Protein AF-A0A3D2XJC6-F1 (afdb_monomer)

Foldseek 3Di:
DPPPDDDDPDLVVVLVVLLPDAQVVHDDDDDDPDCSNPRDVVVSVVSHD

pLDDT: mean 90.17, std 4.99, range [70.0, 95.88]

Secondary structure (DSSP, 8-state):
--TT----SSHHHHHHHHHHS--TT-------SS-TTT--HHHHHHHH-

Structure (mmCIF, N/CA/C/O backbone):
data_AF-A0A3D2XJC6-F1
#
_entry.id   AF-A0A3D2XJC6-F1
#
loop_
_atom_site.group_PDB
_atom_site.id
_atom_site.type_symbol
_atom_site.label_atom_id
_atom_site.label_alt_id
_atom_site.label_comp_id
_atom_site.label_asym_id
_atom_site.label_entity_id
_atom_site.label_seq_id
_atom_site.pdbx_PDB_ins_code
_atom_site.Cartn_x
_atom_site.Cartn_y
_atom_site.Cartn_z
_atom_site.occupancy
_atom_site.B_iso_or_equiv
_atom_site.auth_seq_id
_atom_site.auth_comp_id
_atom_site.auth_asym_id
_atom_site.auth_atom_id
_atom_site.pdbx_PDB_model_num
ATOM 1 N N . GLU A 1 1 ? -4.425 -19.989 -7.061 1.00 76.00 1 GL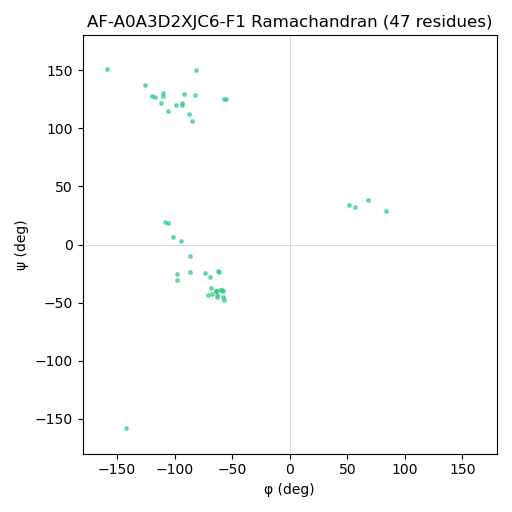U A N 1
ATOM 2 C CA . GLU A 1 1 ? -4.289 -18.599 -6.574 1.00 76.00 1 GLU A CA 1
ATOM 3 C C . GLU A 1 1 ? -4.781 -18.544 -5.136 1.00 76.00 1 GLU A C 1
ATOM 5 O O . GLU A 1 1 ? -5.719 -19.266 -4.816 1.00 76.00 1 GLU A O 1
ATOM 10 N N . HIS A 1 2 ? -4.128 -17.785 -4.253 1.00 90.00 2 HIS A N 1
ATOM 11 C CA . HIS A 1 2 ? -4.616 -17.639 -2.881 1.00 90.00 2 HIS A CA 1
ATOM 12 C C . HIS A 1 2 ? -5.710 -16.558 -2.866 1.00 90.00 2 HIS A C 1
ATOM 14 O O . HIS A 1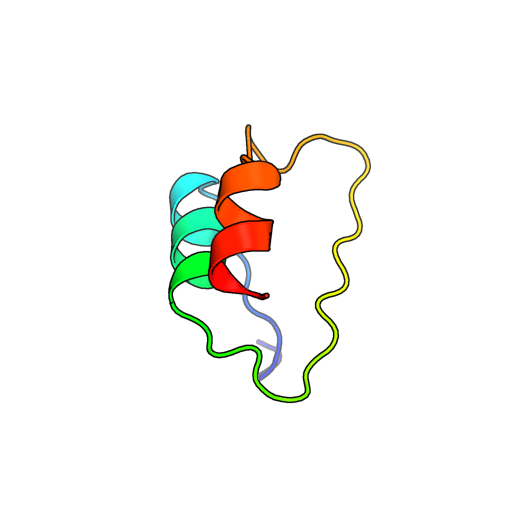 2 ? -5.450 -15.463 -3.360 1.00 90.00 2 HIS A O 1
ATOM 20 N N . PRO A 1 3 ? -6.902 -16.806 -2.295 1.00 91.81 3 PRO A N 1
ATOM 21 C CA . PRO A 1 3 ? -8.054 -15.903 -2.429 1.00 91.81 3 PRO A CA 1
ATOM 22 C C . PRO A 1 3 ? -7.813 -14.501 -1.848 1.00 91.81 3 PRO A C 1
ATOM 24 O O . PRO A 1 3 ? -8.429 -13.532 -2.280 1.00 91.81 3 PRO A O 1
ATOM 27 N N . ASN A 1 4 ? -6.876 -14.388 -0.902 1.00 92.00 4 ASN A N 1
ATOM 28 C CA . ASN A 1 4 ? -6.518 -13.126 -0.249 1.00 92.00 4 ASN A CA 1
ATOM 29 C C . ASN A 1 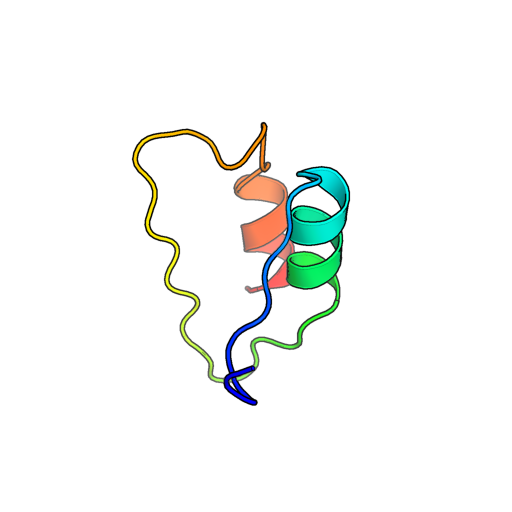4 ? -5.222 -12.501 -0.792 1.00 92.00 4 ASN A C 1
ATOM 31 O O . ASN A 1 4 ? -4.726 -11.538 -0.214 1.00 92.00 4 ASN A O 1
ATOM 35 N N . LEU A 1 5 ? -4.641 -13.058 -1.858 1.00 93.62 5 LEU A N 1
ATOM 36 C CA . LEU A 1 5 ? -3.431 -12.525 -2.479 1.00 93.62 5 LEU A CA 1
ATOM 37 C C . LEU A 1 5 ? -3.793 -11.838 -3.795 1.00 93.62 5 LEU A C 1
ATOM 39 O O . LEU A 1 5 ? -4.215 -12.491 -4.745 1.00 93.62 5 LEU A O 1
ATOM 43 N N . LYS A 1 6 ? -3.590 -10.521 -3.854 1.00 93.25 6 LYS A N 1
ATOM 44 C CA . LYS A 1 6 ? -3.701 -9.732 -5.085 1.00 93.25 6 LYS A CA 1
ATOM 45 C C . LYS A 1 6 ? -2.308 -9.280 -5.502 1.00 93.25 6 LYS A C 1
ATOM 47 O O . LYS A 1 6 ? -1.584 -8.714 -4.688 1.00 93.25 6 LYS A O 1
ATOM 52 N N . ILE A 1 7 ? -1.940 -9.541 -6.753 1.00 94.50 7 ILE A N 1
ATOM 53 C CA . ILE A 1 7 ? -0.639 -9.170 -7.316 1.00 94.50 7 ILE A CA 1
ATOM 54 C C . ILE A 1 7 ? -0.861 -8.051 -8.329 1.00 94.50 7 ILE A C 1
ATOM 56 O O . ILE A 1 7 ? -1.710 -8.170 -9.208 1.00 94.50 7 ILE A O 1
ATOM 60 N N . TYR A 1 8 ? -0.076 -6.983 -8.210 1.00 95.00 8 TYR A N 1
ATOM 61 C CA . TYR A 1 8 ? -0.043 -5.874 -9.157 1.00 95.00 8 TYR A CA 1
ATOM 62 C C . TYR A 1 8 ? 1.364 -5.771 -9.739 1.00 95.00 8 TYR A C 1
ATOM 64 O O . TYR A 1 8 ? 2.336 -5.716 -8.987 1.00 95.00 8 TYR A O 1
ATOM 72 N N . THR A 1 9 ? 1.474 -5.748 -11.066 1.00 95.25 9 THR A N 1
ATOM 73 C CA . THR A 1 9 ? 2.741 -5.496 -11.777 1.00 95.25 9 THR A CA 1
ATOM 74 C C . THR A 1 9 ? 2.866 -4.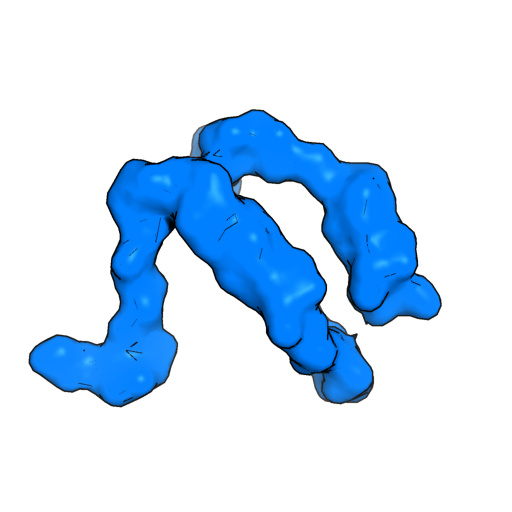041 -12.214 1.00 95.25 9 THR A C 1
ATOM 76 O O . THR A 1 9 ? 3.974 -3.530 -12.326 1.00 95.25 9 THR A O 1
ATOM 79 N N . GLU A 1 10 ? 1.730 -3.362 -12.396 1.00 95.50 10 GLU A N 1
ATOM 80 C CA . GLU A 1 10 ? 1.664 -1.953 -12.769 1.00 95.50 10 GLU A CA 1
ATOM 81 C C . GLU A 1 10 ? 1.539 -1.062 -11.525 1.00 95.50 10 GLU A C 1
ATOM 83 O O . GLU A 1 10 ? 0.561 -1.194 -10.775 1.00 95.50 10 GLU A O 1
ATOM 88 N N . PRO A 1 11 ? 2.470 -0.114 -11.301 1.00 94.00 11 PRO A N 1
ATOM 89 C CA . PRO A 1 11 ? 2.432 0.756 -10.130 1.00 94.00 11 PRO A CA 1
ATOM 90 C C . PRO A 1 11 ? 1.142 1.566 -10.000 1.00 94.00 11 PRO A C 1
ATOM 92 O O . PRO A 1 11 ? 0.608 1.693 -8.902 1.00 94.00 11 PRO A O 1
ATOM 95 N N . LEU A 1 12 ? 0.610 2.081 -11.114 1.00 94.19 12 LEU A N 1
ATOM 96 C CA . LEU A 1 12 ? -0.620 2.877 -11.101 1.00 94.19 12 LEU A CA 1
ATOM 97 C C . LEU A 1 12 ? -1.827 2.054 -10.638 1.00 94.19 12 LEU A C 1
ATOM 99 O O . LEU A 1 12 ? -2.607 2.534 -9.824 1.00 94.19 12 LEU A O 1
ATOM 103 N N . ALA A 1 13 ? -1.928 0.788 -11.056 1.00 95.88 13 ALA A N 1
ATOM 104 C CA . ALA A 1 13 ? -3.007 -0.096 -10.621 1.00 95.88 13 ALA A CA 1
ATOM 105 C C . ALA A 1 13 ? -2.948 -0.374 -9.109 1.00 95.88 13 ALA A C 1
ATOM 107 O O . ALA A 1 13 ? -3.980 -0.369 -8.437 1.00 95.88 13 ALA A O 1
ATOM 108 N N . PHE A 1 14 ? -1.744 -0.562 -8.554 1.00 94.56 14 PHE A N 1
ATOM 109 C CA . PHE A 1 14 ? -1.562 -0.690 -7.106 1.00 94.56 14 PHE A CA 1
ATOM 110 C C . PHE A 1 14 ? -1.964 0.593 -6.365 1.00 94.56 14 PHE A C 1
ATOM 112 O O . PHE A 1 14 ? -2.674 0.535 -5.360 1.00 94.56 14 PHE A O 1
ATOM 119 N N . GLN A 1 15 ? -1.544 1.756 -6.869 1.00 92.38 15 GLN A N 1
ATOM 120 C CA . GLN A 1 15 ? -1.888 3.045 -6.269 1.00 92.38 15 GLN A CA 1
ATOM 121 C C . GLN A 1 15 ? -3.397 3.303 -6.298 1.00 92.38 15 GLN A C 1
ATOM 123 O O . GLN A 1 15 ? -3.956 3.743 -5.297 1.00 92.38 15 GLN A O 1
ATOM 128 N N . ASP A 1 16 ? -4.069 3.007 -7.406 1.00 93.44 16 ASP A N 1
ATOM 129 C CA . ASP A 1 16 ? -5.517 3.180 -7.519 1.00 93.44 16 ASP A CA 1
ATOM 130 C C . ASP A 1 16 ? -6.274 2.199 -6.624 1.00 93.44 16 ASP A C 1
ATOM 132 O O . ASP A 1 16 ? -7.241 2.593 -5.969 1.00 93.44 16 ASP A O 1
ATOM 136 N N . PHE A 1 17 ? -5.789 0.960 -6.497 1.00 93.69 17 PHE A N 1
ATOM 137 C CA . PHE A 1 17 ? -6.339 0.004 -5.541 1.00 93.69 17 PHE A CA 1
ATOM 138 C C . PHE A 1 17 ? -6.302 0.552 -4.111 1.00 93.69 17 PHE A C 1
ATOM 140 O O . PHE A 1 17 ? -7.328 0.504 -3.431 1.00 93.69 17 PHE A O 1
ATOM 147 N N . LEU A 1 18 ? -5.164 1.113 -3.676 1.00 92.88 18 LEU A N 1
ATOM 148 C CA . LEU A 1 18 ? -5.031 1.704 -2.341 1.00 92.88 18 LEU A CA 1
ATOM 149 C C . LEU A 1 18 ? -6.036 2.841 -2.110 1.00 92.88 18 LEU A C 1
ATOM 151 O O . LEU A 1 18 ? -6.590 2.932 -1.018 1.00 92.88 18 LEU A O 1
ATOM 155 N N . LYS A 1 19 ? -6.299 3.682 -3.116 1.00 89.12 19 LYS A N 1
ATOM 156 C CA . LYS A 1 19 ? -7.228 4.824 -2.999 1.00 89.12 19 LYS A CA 1
ATOM 157 C C . LYS A 1 19 ? -8.702 4.410 -2.961 1.00 89.12 19 LYS A C 1
ATOM 159 O O . LYS A 1 19 ? -9.528 5.160 -2.459 1.00 89.12 19 LYS A O 1
ATOM 164 N N . GLN A 1 20 ? -9.043 3.247 -3.515 1.00 90.69 20 GLN A N 1
ATOM 165 C CA . GLN A 1 20 ? -10.423 2.753 -3.589 1.00 90.69 20 GLN A CA 1
ATOM 166 C C . GLN A 1 20 ? -10.868 1.974 -2.342 1.00 90.69 20 GLN A C 1
ATOM 168 O O . GLN A 1 20 ? -12.048 1.645 -2.224 1.00 90.69 20 GLN A O 1
ATOM 173 N N . GLN A 1 21 ? -9.953 1.643 -1.425 1.00 89.88 21 GLN A N 1
ATOM 174 C CA . GLN A 1 21 ? -10.313 0.922 -0.204 1.00 89.88 21 GLN A CA 1
ATOM 175 C C . GLN A 1 21 ? -10.865 1.868 0.869 1.00 89.88 21 GLN A C 1
ATOM 177 O O . GLN A 1 21 ? -10.459 3.023 0.971 1.00 89.88 21 GLN A O 1
ATOM 182 N N . SER A 1 22 ? -11.749 1.345 1.721 1.00 88.31 22 SER A N 1
ATOM 183 C CA . SER A 1 22 ? -12.105 1.985 2.989 1.00 88.31 22 SER A CA 1
ATOM 184 C C . SER A 1 22 ? -11.192 1.462 4.094 1.00 88.31 22 SER A C 1
ATOM 186 O O . SER A 1 22 ? -11.055 0.251 4.263 1.00 88.31 22 SER A O 1
ATOM 188 N N . TYR A 1 23 ? -10.596 2.375 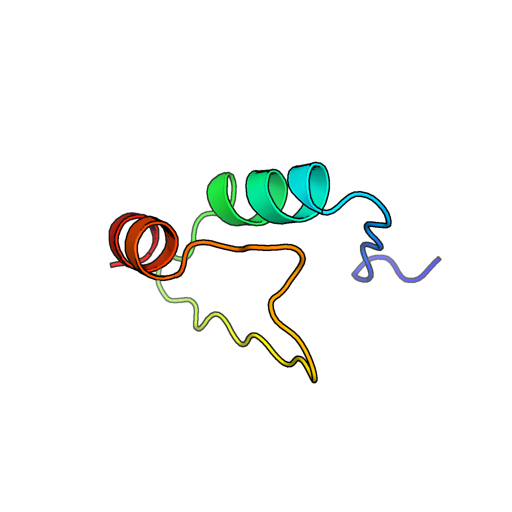4.858 1.00 90.31 23 TYR A N 1
ATOM 189 C CA . TYR A 1 23 ? -9.692 2.048 5.964 1.00 90.31 23 TYR A CA 1
ATOM 190 C C . TYR A 1 23 ? -10.309 2.318 7.341 1.00 90.31 23 TYR A C 1
ATOM 192 O O . TYR A 1 23 ? -9.593 2.435 8.335 1.00 90.31 23 TYR A O 1
ATOM 200 N N . THR A 1 24 ? -11.638 2.413 7.434 1.00 90.38 24 THR A N 1
ATOM 201 C CA . THR A 1 24 ? -12.321 2.617 8.716 1.00 90.38 24 THR A CA 1
ATOM 202 C C . THR A 1 24 ? -11.920 1.526 9.714 1.00 90.38 24 THR A C 1
ATOM 204 O O . THR A 1 24 ? -12.025 0.336 9.420 1.00 90.38 24 THR A O 1
ATOM 207 N N . ASN A 1 25 ? -11.438 1.942 10.891 1.00 91.12 25 ASN A N 1
ATOM 208 C CA . ASN A 1 25 ? -10.943 1.053 11.950 1.00 91.12 25 ASN A CA 1
ATOM 209 C C . ASN A 1 25 ? -9.902 0.018 11.462 1.00 91.12 25 ASN A C 1
ATOM 211 O O . ASN A 1 25 ? -9.877 -1.121 11.925 1.00 91.12 25 ASN A O 1
ATOM 215 N N . THR A 1 26 ? -9.067 0.401 10.493 1.00 90.81 26 THR A N 1
ATOM 216 C CA . THR A 1 26 ? -8.077 -0.478 9.863 1.00 90.81 26 THR A CA 1
ATOM 217 C C . THR A 1 26 ? -6.687 0.142 9.954 1.00 90.81 26 THR A C 1
ATOM 219 O O . THR A 1 26 ? -6.507 1.329 9.699 1.00 90.81 26 THR A O 1
ATOM 222 N N . ALA A 1 27 ? -5.680 -0.671 10.276 1.00 90.81 27 ALA A N 1
ATOM 223 C CA . ALA A 1 27 ? -4.279 -0.280 10.158 1.00 90.81 27 ALA A CA 1
ATOM 224 C C . ALA A 1 27 ? -3.733 -0.722 8.791 1.00 90.81 27 ALA A C 1
ATOM 226 O O . ALA A 1 27 ? -3.718 -1.915 8.485 1.00 90.81 27 ALA A O 1
ATOM 227 N N . LEU A 1 28 ? -3.269 0.227 7.974 1.00 91.31 28 LEU A N 1
ATOM 228 C CA . LEU A 1 28 ? -2.590 -0.069 6.712 1.00 91.31 28 LEU A CA 1
ATOM 229 C C . LEU A 1 28 ? -1.084 -0.253 6.957 1.00 91.31 28 LEU A C 1
ATOM 231 O O . LEU A 1 28 ? -0.382 0.705 7.276 1.00 91.31 28 LEU A O 1
ATOM 235 N N . LEU A 1 29 ? -0.584 -1.479 6.776 1.00 92.88 29 LEU A N 1
ATOM 236 C CA . LEU A 1 29 ? 0.845 -1.796 6.821 1.00 92.88 29 LEU A CA 1
ATOM 237 C C . LEU A 1 29 ? 1.412 -1.871 5.399 1.00 92.88 29 LEU A C 1
ATOM 239 O O . LEU A 1 29 ? 0.999 -2.710 4.602 1.00 92.88 29 LEU A O 1
ATOM 243 N N . LEU A 1 30 ? 2.393 -1.020 5.104 1.00 92.62 30 LEU A N 1
ATOM 244 C CA . LEU A 1 30 ? 3.143 -1.035 3.851 1.00 92.62 30 LEU A CA 1
ATOM 245 C C . LEU A 1 30 ? 4.590 -1.456 4.140 1.00 92.62 30 LEU A C 1
ATOM 247 O O . LEU A 1 30 ? 5.283 -0.803 4.919 1.00 92.62 30 LEU A O 1
ATOM 251 N N . MET A 1 31 ? 5.047 -2.539 3.510 1.00 91.81 31 MET A N 1
ATOM 252 C CA . MET A 1 31 ? 6.426 -3.027 3.599 1.00 91.81 31 MET A CA 1
ATOM 253 C C . MET A 1 31 ? 7.090 -2.970 2.226 1.00 91.81 31 MET A C 1
ATOM 255 O O . MET A 1 31 ? 6.562 -3.516 1.259 1.00 91.81 31 MET A O 1
ATOM 259 N N . SER A 1 32 ? 8.254 -2.326 2.132 1.00 89.19 32 SER A N 1
ATOM 260 C CA . SER A 1 32 ? 8.982 -2.190 0.870 1.00 89.19 32 SER A CA 1
ATOM 261 C C . SER A 1 32 ? 10.454 -1.892 1.102 1.00 89.19 32 SER A C 1
ATOM 263 O O . SER A 1 32 ? 10.824 -1.241 2.076 1.00 89.19 32 SER A O 1
ATOM 265 N N . SER A 1 33 ? 11.279 -2.336 0.157 1.00 89.81 33 SER A N 1
ATOM 266 C CA . SER A 1 33 ? 12.681 -1.939 -0.001 1.00 89.81 33 SER A CA 1
ATOM 267 C C . SER A 1 33 ? 12.875 -0.786 -1.006 1.00 89.81 33 SER A C 1
ATOM 269 O O . SER A 1 33 ? 14.005 -0.403 -1.289 1.00 89.81 33 SER A O 1
ATOM 271 N N . GLY A 1 34 ? 11.788 -0.243 -1.565 1.00 89.12 34 GLY A N 1
ATOM 272 C CA . GLY A 1 34 ? 11.738 0.883 -2.510 1.00 89.12 34 GLY A CA 1
ATOM 273 C C . GLY A 1 34 ? 10.535 1.816 -2.275 1.00 89.12 34 GLY A C 1
ATOM 2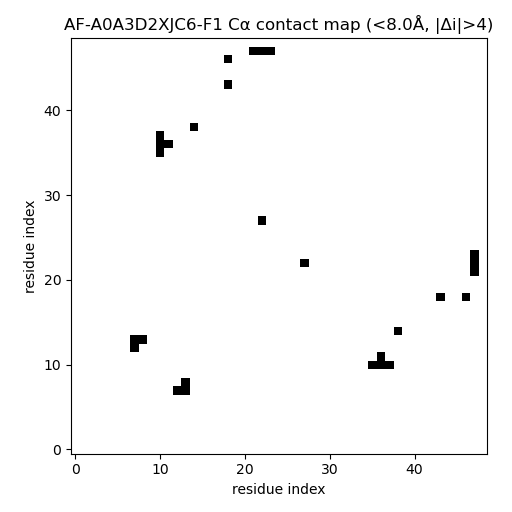74 O O . GLY A 1 34 ? 9.955 1.830 -1.191 1.00 89.12 34 GLY A O 1
ATOM 275 N N . ASN A 1 35 ? 10.121 2.586 -3.290 1.00 89.69 35 ASN A N 1
ATOM 276 C CA . ASN A 1 35 ? 9.131 3.674 -3.152 1.00 89.69 35 ASN A CA 1
ATOM 277 C C . ASN A 1 35 ? 7.720 3.381 -3.722 1.00 89.69 35 ASN A C 1
ATOM 279 O O . ASN A 1 35 ? 6.966 4.317 -3.985 1.00 89.69 35 ASN A O 1
ATOM 283 N N . TYR A 1 36 ? 7.368 2.108 -3.947 1.00 91.44 36 TYR A N 1
ATOM 284 C CA . TYR A 1 36 ? 6.066 1.685 -4.503 1.00 91.44 36 TYR A CA 1
ATOM 285 C C . TYR A 1 36 ? 5.726 2.307 -5.875 1.00 91.44 36 TYR A C 1
ATOM 287 O O . TYR A 1 36 ? 4.565 2.577 -6.182 1.00 91.44 36 TYR A O 1
ATOM 295 N N . GLY A 1 37 ? 6.749 2.570 -6.695 1.00 91.38 37 GLY A N 1
ATOM 296 C CA . GLY A 1 37 ? 6.584 3.192 -8.010 1.00 91.38 37 GLY A CA 1
ATOM 297 C C . GLY A 1 37 ? 6.132 4.650 -7.930 1.00 91.38 37 GLY A C 1
ATOM 298 O O . GLY A 1 37 ? 5.304 5.085 -8.726 1.00 91.38 37 GLY A O 1
ATOM 299 N N . GLY A 1 38 ? 6.663 5.394 -6.954 1.00 93.00 38 GLY A N 1
ATOM 300 C CA . GLY A 1 38 ? 6.384 6.821 -6.779 1.00 93.00 38 GLY A CA 1
ATOM 301 C C . GLY A 1 38 ? 5.093 7.125 -6.016 1.00 93.00 38 GLY A C 1
ATOM 302 O O . GLY A 1 38 ? 4.486 8.167 -6.249 1.00 93.00 38 GLY A O 1
ATOM 303 N N . LEU A 1 39 ? 4.664 6.232 -5.118 1.00 92.44 39 LEU A N 1
ATOM 304 C CA . LEU A 1 39 ? 3.492 6.460 -4.271 1.00 92.44 39 LEU A CA 1
ATOM 305 C C . LEU A 1 39 ? 3.659 7.746 -3.446 1.00 92.44 39 LEU A C 1
ATOM 307 O O . LEU A 1 39 ? 4.622 7.899 -2.692 1.00 92.44 39 LEU A O 1
ATOM 311 N N . ASN A 1 40 ? 2.687 8.651 -3.553 1.00 90.94 40 ASN A N 1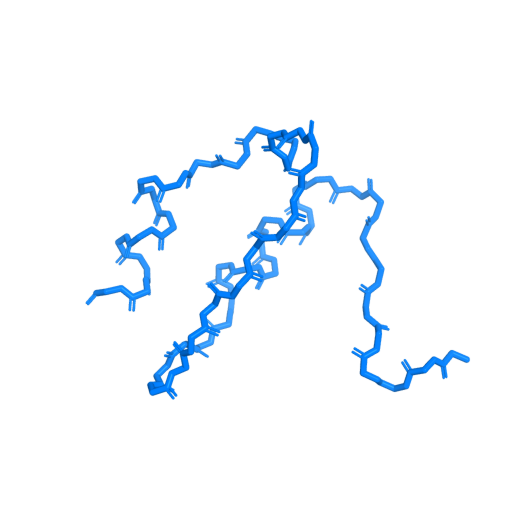
ATOM 312 C CA . ASN A 1 40 ? 2.637 9.861 -2.741 1.00 90.94 40 ASN A CA 1
ATOM 313 C C . ASN A 1 40 ? 1.966 9.568 -1.387 1.00 90.94 40 ASN A C 1
ATOM 315 O O . ASN A 1 40 ? 0.745 9.410 -1.301 1.00 90.94 40 ASN A O 1
ATOM 319 N N . PHE A 1 41 ? 2.770 9.514 -0.325 1.00 89.81 41 PHE A N 1
ATOM 320 C CA . PHE A 1 41 ? 2.292 9.233 1.030 1.00 89.81 41 PHE A CA 1
ATOM 321 C C . PHE A 1 41 ? 1.454 10.356 1.635 1.00 89.81 41 PHE A C 1
ATOM 323 O O . PHE A 1 41 ? 0.603 10.069 2.472 1.00 89.81 41 PHE A O 1
ATOM 330 N N . ASP A 1 42 ? 1.660 11.609 1.239 1.00 90.81 42 ASP A N 1
ATOM 331 C CA . ASP A 1 42 ? 0.878 12.722 1.779 1.00 90.81 42 ASP A CA 1
ATOM 332 C C . ASP A 1 42 ? -0.556 12.667 1.256 1.00 90.81 42 ASP A C 1
ATOM 334 O O . ASP A 1 42 ? -1.498 12.739 2.042 1.00 90.81 42 ASP A O 1
ATOM 338 N N . SER A 1 43 ? -0.730 12.390 -0.042 1.00 86.62 43 SER A N 1
ATOM 339 C CA . SER A 1 43 ? -2.057 12.127 -0.613 1.00 86.62 43 SER A CA 1
ATOM 340 C C . SER A 1 43 ? -2.731 10.909 0.024 1.00 86.62 43 SER A C 1
ATOM 342 O O . SER A 1 43 ? -3.934 10.939 0.265 1.00 86.62 43 SER A O 1
ATOM 344 N N . LEU A 1 44 ? -1.968 9.849 0.317 1.00 87.38 44 LEU A N 1
ATOM 345 C CA . LEU A 1 44 ? -2.498 8.642 0.953 1.00 87.38 44 LEU A CA 1
ATOM 346 C C . LEU A 1 44 ? -2.952 8.904 2.398 1.00 87.38 44 LEU A C 1
ATOM 348 O O . LEU A 1 44 ? -4.026 8.454 2.782 1.00 87.38 44 LEU A O 1
ATOM 352 N N . LYS A 1 45 ? -2.181 9.660 3.190 1.00 85.94 45 LYS A N 1
ATOM 353 C CA . LYS A 1 45 ? -2.557 10.022 4.568 1.00 85.94 45 LYS A CA 1
ATOM 354 C C . LYS A 1 45 ? -3.888 10.766 4.610 1.00 85.94 45 LYS A C 1
ATOM 356 O O . LYS A 1 45 ? -4.736 10.394 5.407 1.00 85.94 45 LYS A O 1
ATOM 361 N N . THR A 1 46 ? -4.094 11.745 3.726 1.00 85.44 46 THR A N 1
ATOM 362 C CA . THR A 1 46 ? -5.352 12.514 3.644 1.00 85.44 46 THR A CA 1
ATOM 363 C C . THR A 1 46 ? -6.571 11.658 3.287 1.00 85.44 46 THR A C 1
ATOM 365 O O . THR A 1 46 ? -7.693 12.052 3.569 1.00 85.44 46 THR A O 1
ATOM 368 N N . MET A 1 47 ? -6.384 10.500 2.647 1.00 78.50 47 MET A N 1
ATOM 369 C CA . MET A 1 47 ? -7.489 9.586 2.330 1.00 78.50 47 MET A CA 1
ATOM 370 C C . MET A 1 47 ? -7.814 8.617 3.473 1.00 78.50 47 MET A C 1
ATOM 372 O O . MET A 1 47 ? -8.914 8.072 3.513 1.00 78.50 47 MET A O 1
ATOM 376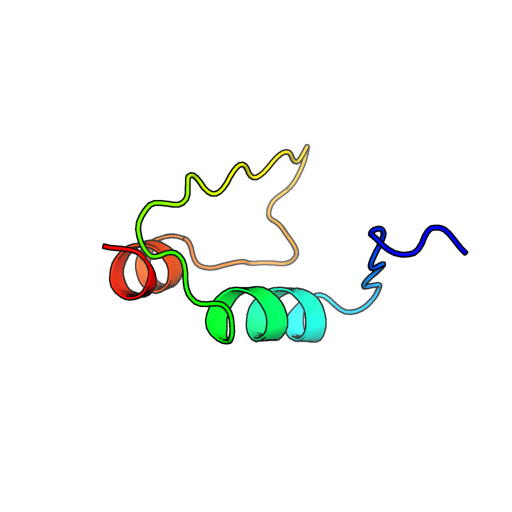 N N . ILE A 1 48 ? -6.851 8.358 4.361 1.00 78.69 48 ILE A N 1
ATOM 377 C CA . ILE A 1 48 ? -6.962 7.365 5.440 1.00 78.69 48 ILE A CA 1
ATOM 378 C C . ILE A 1 48 ? -7.341 8.018 6.779 1.00 78.69 48 ILE A C 1
ATOM 380 O O . ILE A 1 48 ? -7.983 7.365 7.601 1.00 78.69 48 ILE A O 1
ATOM 384 N N . MET A 1 49 ? -6.930 9.271 7.001 1.00 70.00 49 MET A N 1
ATOM 385 C CA . MET A 1 49 ? -7.147 10.056 8.226 1.00 70.00 49 MET A CA 1
ATOM 386 C C . MET A 1 49 ? -8.200 11.136 8.013 1.00 70.00 49 MET A C 1
ATOM 388 O O . MET A 1 49 ? -9.035 11.303 8.928 1.00 70.00 49 MET A O 1
#

Solvent-accessible surface area (backbone atoms only — not comparable to full-atom values): 3522 Å² total; p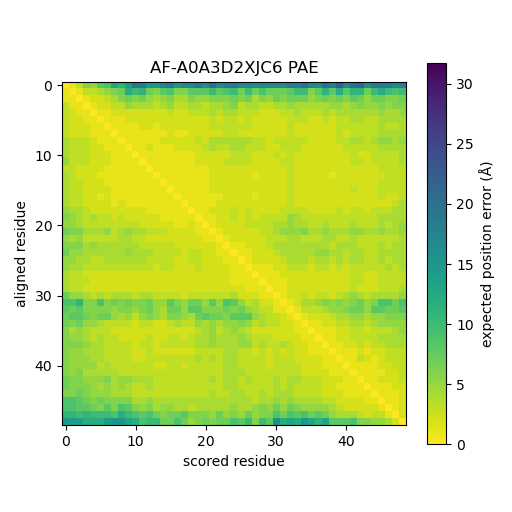er-residue (Å²): 134,59,95,89,64,85,87,70,90,50,45,66,61,47,52,52,53,64,70,72,57,85,49,82,98,53,87,89,84,85,86,74,99,70,60,69,78,73,62,60,61,69,68,50,47,70,75,66,108

Mean predicted aligned error: 3.53 Å

Radius of gyration: 11.53 Å; Cα contacts (8 Å, |Δi|>4): 14; chains: 1; bounding box: 25×31×25 Å

Sequence (49 aa):
EHPNLKIYTEPLAFQDFLKQQSYTNTALLLMSSGNYGGLNFDSLKTMIM